Protein AF-D1PSQ1-F1 (afdb_monomer_lite)

pLDDT: mean 93.51, std 9.21, range [54.25, 98.06]

Organism: NCBI:txid411471

Secondary structure (DSSP, 8-state):
-----EEEEEETTEEEEEEE-S-SS-EEEE-TTS-EEEEE-TTS-HHHHHHHHHT-

Structure (mmCIF, N/CA/C/O backbone):
data_AF-D1PSQ1-F1
#
_entry.id   AF-D1PSQ1-F1
#
loop_
_atom_site.group_PDB
_atom_site.id
_atom_site.type_symbol
_atom_site.label_atom_id
_atom_site.label_alt_id
_atom_site.label_comp_id
_atom_site.label_asym_id
_atom_site.label_entity_id
_atom_site.label_seq_id
_atom_site.pdbx_PDB_ins_code
_atom_site.Cartn_x
_atom_site.Cartn_y
_atom_site.Cartn_z
_atom_site.occupancy
_atom_site.B_iso_or_equiv
_atom_site.auth_seq_id
_atom_site.auth_comp_id
_atom_site.auth_asym_id
_atom_site.auth_atom_id
_atom_site.pdbx_PDB_model_num
ATOM 1 N N . MET A 1 1 ? 24.312 9.122 -5.692 1.00 54.25 1 MET A N 1
ATOM 2 C CA . MET A 1 1 ? 23.230 8.500 -4.893 1.00 54.25 1 MET A CA 1
ATOM 3 C C . MET A 1 1 ? 22.048 8.289 -5.833 1.00 54.25 1 MET A C 1
ATOM 5 O O . MET A 1 1 ? 21.630 9.265 -6.436 1.00 54.25 1 MET A O 1
ATOM 9 N N . ALA A 1 2 ? 21.588 7.057 -6.079 1.00 57.44 2 ALA A N 1
ATOM 10 C CA . ALA A 1 2 ? 20.445 6.852 -6.981 1.00 57.44 2 ALA A CA 1
ATOM 11 C C . ALA A 1 2 ? 19.180 7.469 -6.354 1.00 57.44 2 ALA A C 1
ATOM 13 O O . ALA A 1 2 ? 18.986 7.292 -5.147 1.00 57.44 2 ALA A O 1
ATOM 14 N N . PRO A 1 3 ? 18.339 8.188 -7.117 1.00 63.44 3 PRO A N 1
ATOM 15 C CA . PRO A 1 3 ? 17.146 8.807 -6.566 1.00 63.44 3 PRO A CA 1
ATOM 16 C C . PRO A 1 3 ? 16.198 7.727 -6.051 1.00 63.44 3 PRO A C 1
ATOM 18 O O . PRO A 1 3 ? 15.863 6.763 -6.743 1.00 63.44 3 PRO A O 1
ATOM 21 N N . THR A 1 4 ? 15.779 7.877 -4.801 1.00 74.19 4 THR A N 1
ATOM 22 C CA . THR A 1 4 ? 14.760 7.021 -4.207 1.00 74.19 4 THR A CA 1
ATOM 23 C C . THR A 1 4 ? 13.422 7.345 -4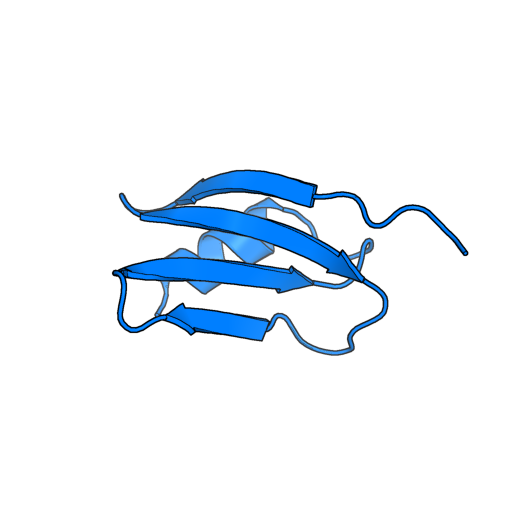.857 1.00 74.19 4 THR A C 1
ATOM 25 O O . THR A 1 4 ? 12.915 8.447 -4.674 1.00 74.19 4 THR A O 1
ATOM 28 N N . LYS A 1 5 ? 12.847 6.412 -5.626 1.00 86.56 5 LYS A N 1
ATOM 29 C CA . LYS A 1 5 ? 11.503 6.602 -6.184 1.00 86.56 5 LYS A CA 1
ATOM 30 C C . LYS A 1 5 ? 10.486 6.473 -5.051 1.00 86.56 5 LYS A C 1
ATOM 32 O O . LYS A 1 5 ? 10.397 5.408 -4.433 1.00 86.56 5 LYS A O 1
ATOM 37 N N . THR A 1 6 ? 9.750 7.548 -4.801 1.00 93.94 6 THR A N 1
ATOM 38 C CA . THR A 1 6 ? 8.655 7.597 -3.831 1.00 93.94 6 THR A CA 1
ATOM 39 C C . THR A 1 6 ? 7.352 7.851 -4.577 1.00 93.94 6 THR A C 1
ATOM 41 O O . THR A 1 6 ? 7.313 8.708 -5.455 1.00 93.94 6 THR A O 1
ATOM 44 N N . GLU A 1 7 ? 6.304 7.101 -4.254 1.00 95.44 7 GLU A N 1
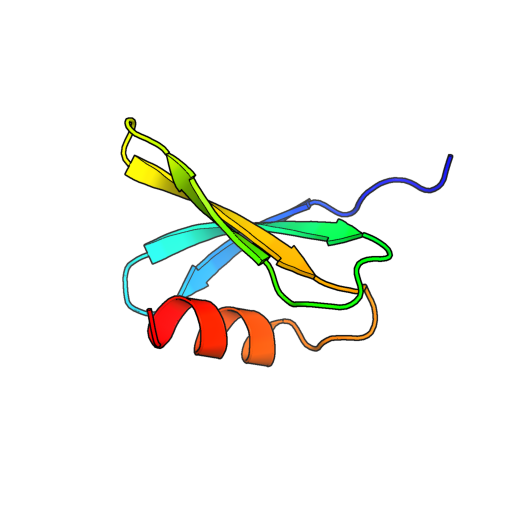ATOM 45 C CA . GLU A 1 7 ? 4.966 7.249 -4.836 1.00 95.44 7 GLU A CA 1
ATOM 46 C C . GLU A 1 7 ? 3.901 7.072 -3.746 1.00 95.44 7 GLU A C 1
ATOM 48 O O . GLU A 1 7 ? 4.086 6.268 -2.831 1.00 95.44 7 GLU A O 1
ATOM 53 N N . ILE A 1 8 ? 2.805 7.828 -3.825 1.00 97.19 8 ILE A N 1
ATOM 54 C CA . ILE A 1 8 ? 1.624 7.609 -2.979 1.00 97.19 8 ILE A CA 1
ATOM 55 C C . ILE A 1 8 ? 0.779 6.529 -3.647 1.00 97.19 8 ILE A C 1
ATOM 57 O O . ILE A 1 8 ? 0.597 6.540 -4.866 1.00 97.19 8 ILE A O 1
ATOM 61 N N . ARG A 1 9 ? 0.303 5.574 -2.854 1.00 97.06 9 ARG A N 1
ATOM 62 C CA . ARG A 1 9 ? -0.551 4.477 -3.302 1.00 97.06 9 ARG A CA 1
ATOM 63 C C . ARG A 1 9 ? -1.709 4.298 -2.338 1.00 97.06 9 ARG A C 1
ATOM 65 O O . ARG A 1 9 ? -1.633 4.722 -1.188 1.00 97.06 9 ARG A O 1
ATOM 72 N N . HIS A 1 10 ? -2.740 3.633 -2.833 1.00 97.25 10 HIS A N 1
ATOM 73 C CA . HIS A 1 10 ? -3.941 3.319 -2.085 1.00 97.25 10 HIS A CA 1
ATOM 74 C C . HIS A 1 10 ? -4.190 1.813 -2.136 1.00 97.25 10 HIS A C 1
ATOM 76 O O . HIS A 1 10 ? -4.211 1.230 -3.223 1.00 97.25 10 HIS A O 1
ATOM 82 N N . ALA A 1 11 ? -4.378 1.185 -0.978 1.00 96.38 11 ALA A N 1
ATOM 83 C CA . ALA A 1 11 ? -4.699 -0.234 -0.869 1.00 96.38 11 ALA A CA 1
ATOM 84 C C . ALA A 1 11 ? -5.623 -0.475 0.329 1.00 96.38 11 ALA A C 1
ATOM 86 O O . ALA A 1 11 ? -5.340 -0.001 1.424 1.00 96.38 11 ALA A O 1
ATOM 87 N N . ALA A 1 12 ? -6.720 -1.211 0.122 1.00 93.94 12 ALA A N 1
ATOM 88 C CA . ALA A 1 12 ? -7.690 -1.565 1.169 1.00 93.94 12 ALA A CA 1
ATOM 89 C C . ALA A 1 12 ? -8.192 -0.374 2.021 1.00 93.94 12 ALA A C 1
ATOM 91 O O . ALA A 1 12 ? -8.386 -0.507 3.225 1.00 93.94 12 ALA A O 1
ATOM 92 N N . GLY A 1 13 ? -8.392 0.801 1.412 1.00 95.19 13 GLY A N 1
ATOM 93 C CA . GLY A 1 13 ? -8.828 2.004 2.131 1.00 95.19 13 GLY A CA 1
ATOM 94 C C . GLY A 1 13 ? -7.697 2.794 2.799 1.00 95.19 13 GLY A C 1
ATOM 95 O O . GLY A 1 13 ? -7.966 3.826 3.405 1.00 95.19 13 GLY A O 1
ATOM 96 N N . ILE A 1 14 ? -6.443 2.347 2.680 1.00 94.50 14 ILE A N 1
ATOM 97 C CA . ILE A 1 14 ? -5.273 2.973 3.301 1.00 94.50 14 ILE A CA 1
ATOM 98 C C . ILE A 1 14 ? -4.443 3.689 2.238 1.00 94.50 14 ILE A C 1
ATOM 100 O O . ILE A 1 14 ? -3.909 3.060 1.319 1.00 94.50 14 ILE A O 1
ATOM 104 N N . ASP A 1 15 ? -4.265 4.996 2.421 1.00 97.44 15 ASP A N 1
ATOM 105 C CA . ASP A 1 15 ? -3.247 5.760 1.709 1.00 97.44 15 ASP A CA 1
ATOM 106 C C . ASP A 1 15 ? -1.886 5.556 2.366 1.00 97.44 15 ASP A C 1
ATOM 108 O O . ASP A 1 15 ? -1.705 5.741 3.573 1.00 97.44 15 ASP A O 1
ATOM 112 N N . TYR A 1 16 ? -0.896 5.189 1.559 1.00 97.50 16 TYR A N 1
ATOM 113 C CA . TYR A 1 16 ? 0.455 4.992 2.048 1.00 97.50 16 TYR A CA 1
ATOM 114 C C . TYR A 1 16 ? 1.507 5.483 1.062 1.00 97.50 16 TYR A C 1
ATOM 116 O O . TYR A 1 16 ? 1.337 5.509 -0.157 1.00 97.50 16 TYR A O 1
ATOM 124 N N . THR A 1 17 ? 2.655 5.862 1.611 1.00 98.06 17 THR A N 1
ATOM 125 C CA . THR A 1 17 ? 3.820 6.261 0.822 1.00 98.06 17 THR A CA 1
ATOM 126 C C . THR A 1 17 ? 4.710 5.052 0.569 1.00 98.06 17 THR A C 1
ATOM 128 O O . THR A 1 17 ? 5.292 4.506 1.508 1.00 98.06 17 THR A O 1
ATOM 131 N N . LEU A 1 18 ? 4.879 4.652 -0.689 1.00 97.56 18 LEU A N 1
ATOM 132 C CA . LEU A 1 18 ? 5.814 3.607 -1.092 1.00 97.56 18 LEU A CA 1
ATOM 133 C C . LE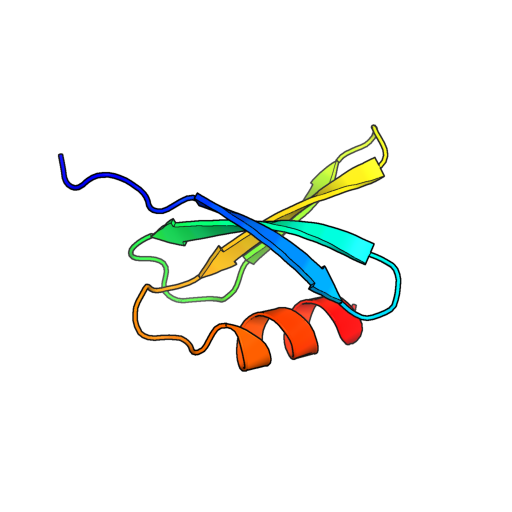U A 1 18 ? 7.157 4.211 -1.483 1.00 97.56 18 LEU A C 1
ATOM 135 O O . LEU A 1 18 ? 7.253 4.976 -2.436 1.00 97.56 18 LEU A O 1
ATOM 139 N N . THR A 1 19 ? 8.220 3.805 -0.794 1.00 97.75 19 THR A N 1
ATOM 140 C CA . THR A 1 19 ? 9.592 4.155 -1.163 1.00 97.75 19 THR A CA 1
ATOM 141 C C . THR A 1 19 ? 10.374 2.950 -1.688 1.00 97.75 19 THR A C 1
ATOM 143 O O . THR A 1 19 ? 10.502 1.925 -1.014 1.00 97.75 19 THR A O 1
ATOM 146 N N . ARG A 1 20 ? 10.977 3.077 -2.874 1.00 96.25 20 ARG A N 1
ATOM 147 C CA . ARG A 1 20 ? 11.787 2.019 -3.499 1.00 96.25 20 ARG A CA 1
ATOM 148 C C . ARG A 1 20 ? 13.254 2.106 -3.081 1.00 96.25 20 ARG A C 1
ATOM 150 O O . ARG A 1 20 ? 13.942 3.060 -3.430 1.00 96.25 20 ARG A O 1
ATOM 157 N N . ARG A 1 21 ? 13.748 1.107 -2.340 1.00 94.44 21 ARG A N 1
ATOM 158 C CA . ARG A 1 21 ? 15.126 1.051 -1.795 1.00 94.44 21 ARG A CA 1
ATOM 159 C C . ARG A 1 21 ? 15.670 -0.369 -1.842 1.00 94.44 21 ARG A C 1
ATOM 161 O O . ARG A 1 21 ? 14.894 -1.311 -1.866 1.00 94.44 21 ARG A O 1
ATOM 168 N N . ARG A 1 22 ? 16.994 -0.554 -1.803 1.00 93.81 22 ARG A N 1
ATOM 169 C CA . ARG A 1 22 ? 17.628 -1.888 -1.742 1.00 93.81 22 ARG A CA 1
ATOM 170 C C . ARG A 1 22 ? 17.470 -2.529 -0.351 1.00 93.81 22 ARG A C 1
ATOM 172 O O . ARG A 1 22 ? 18.439 -2.676 0.381 1.00 93.81 22 ARG A O 1
ATOM 179 N N . VAL A 1 23 ? 16.239 -2.882 0.007 1.00 95.56 23 VAL A N 1
ATOM 180 C CA . VAL A 1 23 ? 15.878 -3.625 1.223 1.00 95.56 23 VAL A CA 1
ATOM 181 C C . VAL A 1 23 ? 15.562 -5.078 0.873 1.00 95.56 23 VAL A C 1
ATOM 183 O O . VAL A 1 23 ? 15.129 -5.365 -0.243 1.00 95.56 23 VAL A O 1
ATOM 186 N N . ARG A 1 24 ? 15.795 -6.000 1.815 1.00 95.88 24 ARG A N 1
ATOM 187 C CA . ARG A 1 24 ? 15.514 -7.434 1.619 1.00 95.88 24 ARG A CA 1
ATOM 188 C C . ARG A 1 24 ? 14.029 -7.774 1.788 1.00 95.88 24 ARG A C 1
ATOM 190 O O . ARG A 1 24 ? 13.528 -8.616 1.057 1.00 95.88 24 ARG A O 1
ATOM 197 N N . ASN A 1 25 ? 13.341 -7.074 2.690 1.00 96.81 25 ASN A N 1
ATOM 198 C CA . ASN A 1 25 ? 11.933 -7.298 3.023 1.00 96.81 25 ASN A CA 1
ATOM 199 C C . ASN A 1 25 ? 11.054 -6.143 2.531 1.00 96.81 25 ASN A C 1
ATOM 201 O O . ASN A 1 25 ? 11.541 -5.024 2.342 1.00 96.81 25 ASN A O 1
ATOM 205 N N . ILE A 1 26 ? 9.753 -6.402 2.383 1.00 97.31 26 ILE A N 1
ATOM 206 C CA . ILE A 1 26 ? 8.749 -5.335 2.383 1.00 97.31 26 ILE A CA 1
ATOM 207 C C . ILE A 1 26 ? 8.592 -4.891 3.837 1.00 97.31 26 ILE A C 1
ATOM 209 O O . ILE A 1 26 ? 8.239 -5.698 4.694 1.00 97.31 26 ILE A O 1
ATOM 213 N N . ASN A 1 27 ? 8.887 -3.628 4.127 1.00 97.12 27 ASN A N 1
ATOM 214 C CA . ASN A 1 27 ? 8.722 -3.071 5.468 1.00 97.12 27 ASN A CA 1
ATOM 215 C C . ASN A 1 27 ? 7.513 -2.146 5.473 1.00 97.12 27 ASN A C 1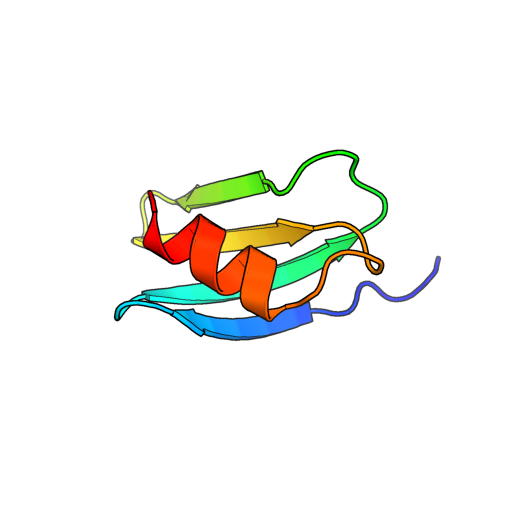
ATOM 217 O O . ASN A 1 27 ? 7.400 -1.309 4.578 1.00 97.12 27 ASN A O 1
ATOM 221 N N . LEU A 1 28 ? 6.675 -2.255 6.501 1.00 96.69 28 LEU A N 1
ATOM 222 C CA . LEU A 1 28 ? 5.552 -1.361 6.767 1.00 96.69 28 LEU A CA 1
ATOM 223 C C . LEU A 1 28 ? 5.823 -0.594 8.058 1.00 96.69 28 LEU A C 1
ATOM 225 O O . LEU A 1 28 ? 6.288 -1.168 9.042 1.00 96.69 28 LEU A O 1
ATOM 229 N N . ARG A 1 29 ? 5.533 0.703 8.053 1.00 96.56 29 ARG A N 1
ATOM 230 C CA . ARG A 1 29 ? 5.604 1.557 9.230 1.00 96.56 29 ARG A CA 1
ATOM 231 C C . ARG A 1 29 ? 4.324 2.363 9.340 1.00 96.56 29 ARG A C 1
ATOM 233 O O . ARG A 1 29 ? 4.035 3.174 8.464 1.00 96.56 29 ARG A O 1
ATOM 240 N N . VAL A 1 30 ? 3.616 2.154 10.439 1.00 95.75 30 VAL A N 1
ATOM 241 C CA . VAL A 1 30 ? 2.492 2.983 10.868 1.00 95.75 30 VAL A CA 1
ATOM 242 C C . VAL A 1 30 ? 3.035 3.969 11.894 1.00 95.75 30 VAL A C 1
ATOM 244 O O . VAL A 1 30 ? 3.757 3.578 12.815 1.00 95.75 30 VAL A O 1
ATOM 247 N N . ARG A 1 31 ? 2.789 5.259 11.685 1.00 95.31 31 ARG A N 1
ATOM 248 C CA . ARG A 1 31 ? 3.196 6.320 12.611 1.00 95.31 31 ARG A CA 1
ATOM 249 C C . ARG A 1 31 ? 2.040 6.676 13.546 1.00 95.31 31 ARG A C 1
ATOM 251 O O . ARG A 1 31 ? 0.887 6.382 13.257 1.00 95.31 31 ARG A O 1
ATOM 258 N N . ALA A 1 32 ? 2.359 7.331 14.661 1.00 96.44 32 ALA A N 1
ATOM 259 C CA . ALA A 1 32 ? 1.361 7.765 15.643 1.00 96.44 32 ALA A CA 1
ATOM 260 C C . ALA A 1 32 ? 0.359 8.791 15.077 1.00 96.44 32 ALA A C 1
ATOM 262 O O . ALA A 1 32 ? -0.758 8.883 15.567 1.00 96.44 32 ALA A O 1
ATOM 263 N N . ASP A 1 33 ? 0.747 9.522 14.028 1.00 94.25 33 ASP A N 1
ATOM 264 C CA . ASP A 1 33 ? -0.115 10.450 13.283 1.00 94.25 33 ASP A CA 1
ATOM 265 C C . ASP A 1 33 ? -1.060 9.747 12.286 1.00 94.25 33 ASP A C 1
ATOM 267 O O . ASP A 1 33 ? -1.771 10.413 11.539 1.00 94.25 33 ASP A O 1
ATOM 271 N N . GLY A 1 34 ? -1.055 8.410 12.242 1.00 92.44 34 GLY A N 1
ATOM 272 C CA . GLY A 1 34 ? -1.866 7.608 11.325 1.00 92.44 34 GLY A CA 1
ATOM 273 C C . GLY A 1 34 ? -1.273 7.455 9.923 1.00 92.44 34 GLY A C 1
ATOM 274 O O . GLY A 1 34 ? -1.795 6.680 9.126 1.00 92.44 34 GLY A O 1
ATOM 275 N N . SER A 1 35 ? -0.162 8.126 9.602 1.00 95.50 35 SER A N 1
ATOM 276 C CA . SER A 1 35 ? 0.464 7.989 8.287 1.00 95.50 35 SER A CA 1
ATOM 277 C C . SER A 1 35 ? 1.139 6.627 8.118 1.00 95.50 35 SER A C 1
ATOM 279 O O . SER A 1 35 ? 1.847 6.124 9.002 1.00 95.50 35 SER A O 1
ATOM 281 N N . VAL A 1 36 ? 0.980 6.051 6.926 1.00 97.56 36 VAL A N 1
ATOM 282 C CA . VAL A 1 36 ? 1.537 4.743 6.582 1.00 97.56 36 VAL A CA 1
ATOM 283 C C . VAL A 1 36 ? 2.650 4.901 5.552 1.00 97.56 36 VAL A C 1
ATOM 285 O O . VAL A 1 36 ? 2.519 5.579 4.532 1.00 97.56 36 VAL A O 1
ATOM 288 N N . ALA A 1 37 ? 3.791 4.273 5.818 1.00 97.38 37 ALA A N 1
ATOM 289 C CA . ALA A 1 37 ? 4.905 4.210 4.886 1.00 97.38 37 ALA A CA 1
ATOM 290 C C . ALA A 1 37 ? 5.322 2.763 4.652 1.00 97.38 37 ALA A C 1
ATOM 292 O O . ALA A 1 37 ? 5.557 2.010 5.595 1.00 97.38 37 ALA A O 1
ATOM 293 N N . ALA A 1 38 ? 5.487 2.405 3.386 1.00 97.69 38 ALA A N 1
ATOM 294 C CA . ALA A 1 38 ? 6.032 1.128 2.979 1.00 97.69 38 ALA A CA 1
ATOM 295 C C . ALA A 1 38 ? 7.373 1.327 2.270 1.00 97.69 38 ALA A C 1
ATOM 297 O O . ALA A 1 38 ? 7.588 2.295 1.536 1.00 97.69 38 ALA A O 1
ATOM 298 N N . SER A 1 39 ? 8.291 0.387 2.457 1.00 97.94 39 SER A N 1
ATOM 299 C CA . SER A 1 39 ? 9.513 0.319 1.662 1.00 97.94 39 SER A CA 1
ATOM 300 C C . SER A 1 39 ? 9.699 -1.070 1.092 1.00 97.94 39 SER A C 1
ATOM 302 O O . SER A 1 39 ? 9.476 -2.065 1.775 1.00 97.94 39 SER A O 1
ATOM 304 N N . ALA A 1 40 ? 10.116 -1.130 -0.166 1.00 97.38 40 ALA A N 1
ATOM 305 C CA . ALA A 1 40 ? 10.337 -2.390 -0.852 1.00 97.38 40 ALA A CA 1
ATOM 306 C C . ALA A 1 40 ? 11.488 -2.270 -1.850 1.00 97.38 40 ALA A C 1
ATOM 308 O O . ALA A 1 40 ? 11.793 -1.182 -2.356 1.00 97.38 40 ALA A O 1
ATOM 309 N N . SER A 1 41 ? 12.094 -3.415 -2.167 1.00 96.88 41 SER A N 1
ATOM 310 C CA . SER A 1 41 ? 13.032 -3.532 -3.282 1.00 9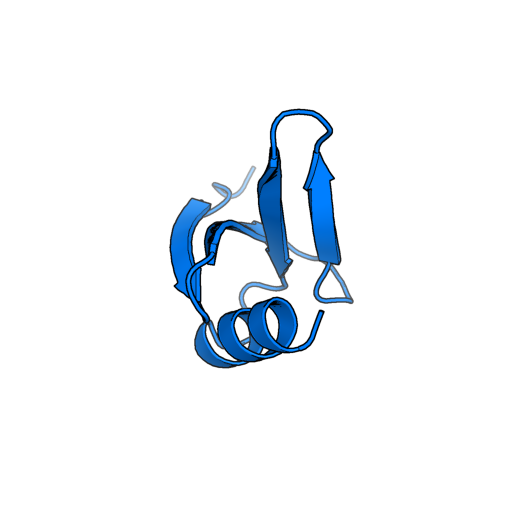6.88 41 SER A CA 1
ATOM 311 C C . SER A 1 41 ? 12.408 -2.990 -4.577 1.00 96.88 41 SER A C 1
ATOM 313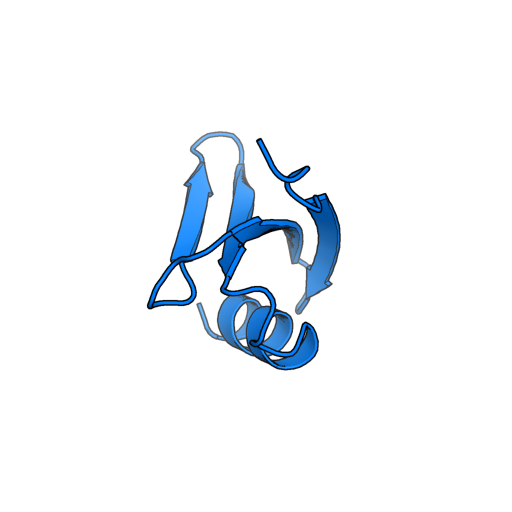 O O . SER A 1 41 ? 11.220 -3.223 -4.821 1.00 96.88 41 SER A O 1
ATOM 315 N N . PRO A 1 42 ? 13.180 -2.314 -5.454 1.00 95.06 42 PRO A N 1
ATOM 316 C CA . PRO A 1 42 ? 12.709 -1.935 -6.786 1.00 95.06 42 PRO A CA 1
ATOM 317 C C . PRO A 1 42 ? 12.241 -3.127 -7.633 1.00 95.06 42 PRO A C 1
ATOM 319 O O . PRO A 1 42 ? 11.493 -2.932 -8.580 1.00 95.06 42 PRO A O 1
ATOM 322 N N . ARG A 1 43 ? 12.674 -4.351 -7.292 1.00 95.00 43 ARG A N 1
ATOM 323 C CA . ARG A 1 43 ? 12.292 -5.592 -7.986 1.00 95.00 43 ARG A CA 1
ATOM 324 C C . ARG A 1 43 ? 10.957 -6.179 -7.524 1.00 95.00 43 ARG A C 1
ATOM 326 O O . ARG A 1 43 ? 10.450 -7.085 -8.168 1.00 95.00 43 ARG A O 1
ATOM 333 N N . VAL A 1 44 ? 10.409 -5.709 -6.404 1.00 96.75 44 VAL A N 1
ATOM 334 C CA . VAL A 1 44 ? 9.120 -6.194 -5.894 1.00 96.75 44 VAL A CA 1
ATOM 335 C C . VAL A 1 44 ? 7.997 -5.465 -6.641 1.00 96.75 44 VAL A C 1
ATOM 337 O O . VAL A 1 44 ? 7.994 -4.232 -6.641 1.00 96.75 44 VAL A O 1
ATOM 340 N N . PRO A 1 45 ? 7.028 -6.156 -7.259 1.00 97.06 45 PRO A N 1
ATOM 341 C CA . PRO A 1 45 ? 5.895 -5.500 -7.909 1.00 97.06 45 PRO A CA 1
ATOM 342 C C . PRO A 1 45 ? 5.094 -4.629 -6.935 1.00 97.06 45 PRO A C 1
ATOM 344 O O . PRO A 1 45 ? 4.935 -4.981 -5.769 1.00 97.06 45 PRO A O 1
ATOM 347 N N . ALA A 1 46 ? 4.571 -3.489 -7.398 1.00 96.44 46 ALA A N 1
ATOM 348 C CA . ALA A 1 46 ? 3.766 -2.605 -6.548 1.00 96.44 46 ALA A CA 1
ATOM 349 C C . ALA A 1 46 ? 2.514 -3.304 -5.991 1.00 96.44 46 ALA A C 1
ATOM 351 O O . ALA A 1 46 ? 2.267 -3.187 -4.800 1.00 96.44 46 ALA A O 1
ATOM 352 N N . GLY A 1 47 ? 1.835 -4.133 -6.793 1.00 97.50 47 GLY A N 1
ATOM 353 C CA . GLY A 1 47 ? 0.673 -4.911 -6.340 1.00 97.50 47 GLY A CA 1
ATOM 354 C C . GLY A 1 47 ? 0.972 -5.892 -5.201 1.00 97.50 47 GLY A C 1
ATOM 355 O O . GLY A 1 47 ? 0.123 -6.132 -4.354 1.00 97.50 47 GLY A O 1
ATOM 356 N N . MET A 1 48 ? 2.201 -6.416 -5.117 1.00 97.81 48 MET A N 1
ATOM 357 C CA . MET A 1 48 ? 2.613 -7.246 -3.976 1.00 97.81 48 MET A CA 1
ATOM 358 C C . MET A 1 48 ? 2.802 -6.405 -2.708 1.00 97.81 48 MET A C 1
ATOM 360 O O . MET A 1 48 ? 2.542 -6.881 -1.608 1.00 97.81 48 MET A O 1
ATOM 364 N N . VAL A 1 49 ? 3.231 -5.149 -2.856 1.00 97.62 49 VAL A N 1
ATOM 365 C CA . VAL A 1 49 ? 3.255 -4.199 -1.740 1.00 97.62 49 VAL A CA 1
ATOM 366 C C . VAL A 1 49 ? 1.830 -3.834 -1.333 1.00 97.62 49 VAL A C 1
ATOM 368 O O . VAL A 1 49 ? 1.548 -3.884 -0.144 1.00 97.62 49 VAL A O 1
ATOM 371 N N . ASP A 1 50 ? 0.938 -3.546 -2.287 1.00 97.94 50 ASP A N 1
ATOM 372 C CA . ASP A 1 50 ? -0.476 -3.242 -2.015 1.00 97.94 50 ASP A CA 1
ATOM 373 C C . ASP A 1 50 ? -1.130 -4.390 -1.220 1.00 97.94 50 ASP A C 1
ATOM 375 O O . ASP A 1 50 ? -1.736 -4.160 -0.176 1.00 97.94 50 ASP A O 1
ATOM 379 N N . ALA A 1 51 ? -0.927 -5.641 -1.654 1.00 97.88 51 ALA A N 1
ATOM 380 C CA . ALA A 1 51 ? -1.429 -6.828 -0.962 1.00 97.88 51 ALA A CA 1
ATOM 381 C C . ALA A 1 51 ? -0.836 -6.994 0.448 1.00 97.88 51 ALA A C 1
ATOM 383 O O . ALA A 1 51 ? -1.551 -7.361 1.374 1.00 97.88 51 ALA A O 1
ATOM 384 N N . PHE A 1 52 ? 0.457 -6.698 0.629 1.00 97.00 52 PHE A N 1
ATOM 385 C CA . PHE A 1 52 ? 1.098 -6.739 1.945 1.00 97.00 52 PHE A CA 1
ATOM 386 C C . PHE A 1 52 ? 0.573 -5.653 2.891 1.00 97.00 52 PHE A C 1
ATOM 388 O O . PHE A 1 52 ? 0.457 -5.905 4.084 1.00 97.00 52 PHE A O 1
ATOM 395 N N . VAL A 1 53 ? 0.271 -4.451 2.385 1.00 96.44 53 VAL A N 1
ATOM 396 C CA . VAL A 1 53 ? -0.368 -3.393 3.187 1.00 96.44 53 VAL A CA 1
ATOM 397 C C . VAL A 1 53 ? -1.792 -3.800 3.559 1.00 96.44 53 VAL A C 1
ATOM 399 O O . VAL A 1 53 ? -2.175 -3.648 4.710 1.00 96.44 53 VAL A O 1
ATOM 402 N N . ALA A 1 54 ? -2.543 -4.374 2.617 1.00 95.69 54 ALA A N 1
ATOM 403 C CA . ALA A 1 54 ? -3.913 -4.827 2.842 1.00 95.69 54 ALA A CA 1
ATOM 404 C C . ALA A 1 54 ? -4.034 -6.007 3.826 1.00 95.69 54 ALA A C 1
ATOM 406 O O . ALA A 1 54 ? -5.112 -6.244 4.361 1.00 95.69 54 ALA A O 1
ATOM 407 N N . SER A 1 55 ? -2.959 -6.771 4.054 1.00 94.56 55 SER A N 1
ATOM 408 C CA . SER A 1 55 ? -2.962 -7.952 4.928 1.00 94.56 55 SER A CA 1
ATOM 409 C C . SER A 1 55 ? -2.492 -7.669 6.364 1.00 94.56 55 SER A C 1
ATOM 411 O O . SER A 1 55 ? -2.055 -8.601 7.046 1.00 94.56 55 SER A O 1
ATOM 413 N N . ARG A 1 56 ? -2.434 -6.404 6.788 1.00 84.06 56 ARG A N 1
ATOM 414 C CA . ARG A 1 56 ? -1.831 -5.978 8.058 1.00 84.06 56 ARG A CA 1
ATOM 415 C C . ARG A 1 56 ? -2.789 -5.202 8.936 1.00 84.06 56 ARG A C 1
ATOM 417 O O . ARG A 1 56 ? -3.733 -4.600 8.390 1.00 84.06 56 ARG A O 1
#

Radius of gyration: 10.72 Å; chains: 1; bounding box: 32×18×24 Å

Foldseek 3Di:
DPDWDWDWDDAPNAIAIETADPDPDWDWDQDPVRYIYTYDHPPDDVVVSSVVVNVD

Sequence (56 aa):
MAPTKTEIRHAAGIDYTLTRRRVRNINLRVRADGSVAASASPRVPAGMVDAFVASR